Protein AF-A0A350M2M2-F1 (afdb_monomer)

Foldseek 3Di:
DDDDDDDDDDPDPVVSVVVVVVVVVPDDDLVVVCVVVVHDSLVSDDPVVNVVVVD

Structure (mmCIF, N/CA/C/O backbone):
data_AF-A0A350M2M2-F1
#
_entry.id   AF-A0A350M2M2-F1
#
loop_
_atom_site.group_PDB
_atom_site.id
_atom_site.type_symbol
_atom_site.label_atom_id
_atom_site.label_alt_id
_atom_site.label_comp_id
_atom_site.label_asym_id
_atom_site.label_entity_id
_atom_site.label_seq_id
_atom_site.pdbx_PDB_ins_code
_atom_site.Cartn_x
_atom_site.Cartn_y
_atom_site.Cartn_z
_atom_site.occupancy
_atom_site.B_iso_or_equiv
_atom_site.auth_seq_id
_atom_site.auth_comp_id
_atom_site.auth_asym_id
_atom_site.auth_atom_id
_atom_site.pdbx_PDB_model_num
ATOM 1 N N . ARG A 1 1 ? 3.000 -14.032 6.822 1.00 73.19 1 ARG A N 1
ATOM 2 C CA . ARG A 1 1 ? 4.185 -14.036 5.923 1.00 73.19 1 ARG A CA 1
ATOM 3 C C . ARG A 1 1 ? 3.729 -14.051 4.460 1.00 73.19 1 ARG A C 1
ATOM 5 O O . ARG A 1 1 ? 4.517 -14.321 3.566 1.00 73.19 1 ARG A O 1
ATOM 12 N N . ASP A 1 2 ? 2.462 -13.716 4.219 1.00 95.00 2 ASP A N 1
ATOM 13 C CA . ASP A 1 2 ? 1.724 -14.167 3.051 1.00 95.00 2 ASP A CA 1
ATOM 14 C C . ASP A 1 2 ? 1.162 -12.921 2.383 1.00 95.00 2 ASP A C 1
ATOM 16 O O . ASP A 1 2 ? 0.293 -12.248 2.935 1.00 95.00 2 ASP A O 1
ATOM 20 N N . ILE A 1 3 ? 1.750 -12.562 1.246 1.00 93.19 3 ILE A N 1
ATOM 21 C CA . ILE A 1 3 ? 1.389 -11.395 0.444 1.00 93.19 3 ILE A CA 1
ATOM 22 C C . ILE A 1 3 ? 1.459 -11.826 -1.019 1.00 93.19 3 ILE A C 1
ATOM 24 O O . ILE A 1 3 ? 2.399 -12.506 -1.429 1.00 93.19 3 ILE A O 1
ATOM 28 N N . LEU A 1 4 ? 0.472 -11.411 -1.807 1.00 96.56 4 LEU A N 1
ATOM 29 C CA . LEU A 1 4 ? 0.474 -11.555 -3.258 1.00 96.56 4 LEU A CA 1
ATOM 30 C C . LEU A 1 4 ? 0.785 -10.195 -3.878 1.00 96.56 4 LEU A C 1
ATOM 32 O O . LEU A 1 4 ? 0.184 -9.191 -3.500 1.00 96.56 4 LEU A O 1
ATOM 36 N N . THR A 1 5 ? 1.709 -10.154 -4.832 1.00 95.12 5 THR A N 1
ATOM 37 C CA . THR A 1 5 ? 2.058 -8.927 -5.556 1.00 95.12 5 THR A CA 1
ATOM 38 C C . THR A 1 5 ? 2.181 -9.192 -7.050 1.00 95.12 5 THR A C 1
ATOM 40 O O . THR A 1 5 ? 2.407 -10.318 -7.498 1.00 95.12 5 THR A O 1
ATOM 43 N N . LYS A 1 6 ? 2.038 -8.128 -7.842 1.00 95.25 6 LYS A N 1
ATOM 44 C CA . LYS A 1 6 ? 2.335 -8.122 -9.273 1.00 95.25 6 LYS A CA 1
ATOM 45 C C . LYS A 1 6 ? 2.936 -6.770 -9.637 1.00 95.25 6 LYS A C 1
ATOM 47 O O . LYS A 1 6 ? 2.307 -5.742 -9.410 1.00 95.25 6 LYS A O 1
ATOM 52 N N . SER A 1 7 ? 4.135 -6.778 -10.216 1.00 95.62 7 SER A N 1
ATOM 53 C CA . SER A 1 7 ? 4.727 -5.565 -10.783 1.00 95.62 7 SER A CA 1
ATOM 54 C C . SER A 1 7 ? 3.986 -5.177 -12.063 1.00 95.62 7 SER A C 1
ATOM 56 O O . SER A 1 7 ? 3.779 -6.021 -12.943 1.00 95.62 7 SER A O 1
ATOM 58 N N . GLN A 1 8 ? 3.570 -3.915 -12.144 1.00 95.00 8 GLN A N 1
ATOM 59 C CA . GLN A 1 8 ? 2.895 -3.322 -13.295 1.00 95.00 8 GLN A CA 1
ATOM 60 C C . GLN A 1 8 ? 3.706 -2.109 -13.764 1.00 95.00 8 GLN A C 1
ATOM 62 O O . GLN A 1 8 ? 4.113 -1.288 -12.947 1.00 95.00 8 GLN A O 1
ATOM 67 N N . GLY A 1 9 ? 3.948 -1.993 -15.072 1.00 93.50 9 GLY A N 1
ATOM 68 C CA . GLY A 1 9 ? 4.761 -0.919 -15.649 1.00 93.50 9 GLY A CA 1
ATOM 69 C C . GLY A 1 9 ? 6.183 -1.367 -15.994 1.00 93.50 9 GLY A C 1
ATOM 70 O O . GLY A 1 9 ? 6.367 -2.307 -16.766 1.00 93.50 9 GLY A O 1
ATOM 71 N N . SER A 1 10 ? 7.193 -0.661 -15.478 1.00 92.88 10 SER A N 1
ATOM 72 C CA . SER A 1 10 ? 8.598 -0.907 -15.831 1.00 92.88 10 SER A CA 1
ATOM 73 C C . SER A 1 10 ? 9.079 -2.284 -15.364 1.00 92.88 10 SER A C 1
ATOM 75 O O . SER A 1 10 ? 8.902 -2.659 -14.208 1.00 92.88 10 SER A O 1
ATOM 77 N N . ALA A 1 11 ? 9.762 -3.006 -16.255 1.00 93.44 11 ALA A N 1
ATOM 78 C CA . ALA A 1 11 ? 10.442 -4.260 -15.929 1.00 93.44 11 ALA A CA 1
ATOM 79 C C . ALA A 1 11 ? 11.865 -4.052 -15.363 1.00 93.44 11 ALA A C 1
ATOM 81 O O . ALA A 1 11 ? 12.554 -5.024 -15.060 1.00 93.44 11 ALA A O 1
ATOM 82 N N . ASN A 1 12 ? 12.332 -2.803 -15.232 1.00 97.38 12 ASN A N 1
ATOM 83 C CA . ASN A 1 12 ? 13.653 -2.516 -14.675 1.00 97.38 12 ASN A CA 1
ATOM 84 C C . ASN A 1 12 ? 13.690 -2.826 -13.169 1.00 97.38 12 ASN A C 1
ATOM 86 O O . ASN A 1 12 ? 12.892 -2.292 -12.401 1.00 97.38 12 ASN A O 1
ATOM 90 N N . VAL A 1 13 ? 14.657 -3.644 -12.747 1.00 96.56 13 VAL A N 1
ATOM 91 C CA . VAL A 1 13 ? 14.753 -4.152 -11.369 1.00 96.56 13 VAL A CA 1
ATOM 92 C C . VAL A 1 13 ? 14.886 -3.035 -10.331 1.00 96.56 13 VAL A C 1
ATOM 94 O O . VAL A 1 13 ? 14.229 -3.104 -9.296 1.00 96.56 13 VAL A O 1
ATOM 97 N N . LEU A 1 14 ? 15.673 -1.990 -10.602 1.00 97.62 14 LEU A N 1
ATOM 98 C CA . LEU A 1 14 ? 15.862 -0.887 -9.651 1.00 97.62 14 LEU A CA 1
ATOM 99 C C . LEU A 1 14 ? 14.547 -0.142 -9.405 1.00 97.62 14 LEU A C 1
ATOM 101 O O . LEU A 1 14 ? 14.195 0.137 -8.260 1.00 97.62 14 LEU A O 1
ATOM 105 N N . ASN A 1 15 ? 13.778 0.095 -10.469 1.00 97.31 15 ASN A N 1
ATOM 106 C CA . ASN A 1 15 ? 12.476 0.749 -10.365 1.00 97.31 15 ASN A CA 1
ATOM 107 C C . ASN A 1 15 ? 11.458 -0.126 -9.627 1.00 97.31 15 ASN A C 1
ATOM 109 O O . ASN A 1 15 ? 10.694 0.385 -8.815 1.00 97.31 15 ASN A O 1
ATOM 113 N N . VAL A 1 16 ? 11.460 -1.442 -9.868 1.00 97.50 16 VAL A N 1
ATOM 11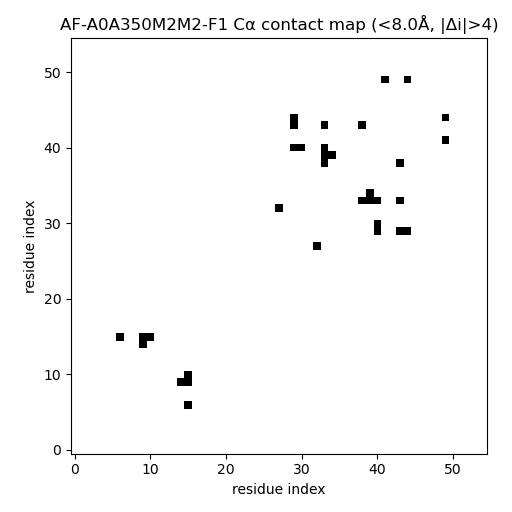4 C CA . VAL A 1 16 ? 10.570 -2.378 -9.160 1.00 97.50 16 VAL A CA 1
ATOM 115 C C . VAL A 1 16 ? 10.871 -2.392 -7.662 1.00 97.50 16 VAL A C 1
ATOM 117 O O . VAL A 1 16 ? 9.943 -2.360 -6.854 1.00 97.50 16 VAL A O 1
ATOM 120 N N . VAL A 1 17 ? 12.150 -2.398 -7.275 1.00 97.31 17 VAL A N 1
ATOM 121 C CA . VAL A 1 17 ? 12.553 -2.332 -5.864 1.00 97.31 17 VAL A CA 1
ATOM 122 C C . VAL A 1 17 ? 12.094 -1.014 -5.239 1.00 97.31 17 VAL A C 1
ATOM 124 O O . VAL A 1 17 ? 11.424 -1.043 -4.208 1.00 97.31 17 VAL A O 1
ATOM 127 N N . GLN A 1 18 ? 12.361 0.123 -5.887 1.00 97.44 18 GLN A N 1
ATOM 128 C CA . GLN A 1 18 ? 11.952 1.440 -5.389 1.00 97.44 18 GLN A CA 1
ATOM 129 C C . GLN A 1 18 ? 10.427 1.554 -5.232 1.00 97.44 18 GLN A C 1
ATOM 131 O O . GLN A 1 18 ? 9.947 1.973 -4.181 1.00 97.44 18 GLN A O 1
ATOM 136 N N . ALA A 1 19 ? 9.661 1.108 -6.233 1.00 97.75 19 ALA A N 1
ATOM 137 C CA . ALA A 1 19 ? 8.199 1.100 -6.182 1.00 97.75 19 ALA A CA 1
ATOM 138 C C . ALA A 1 19 ? 7.662 0.173 -5.080 1.00 97.75 19 ALA A C 1
ATOM 140 O O . ALA A 1 19 ? 6.643 0.465 -4.458 1.00 97.75 19 ALA A O 1
ATOM 141 N N . THR A 1 20 ? 8.358 -0.933 -4.798 1.00 96.50 20 THR A N 1
ATOM 142 C CA . THR A 1 20 ? 7.991 -1.833 -3.697 1.00 96.50 20 THR A CA 1
ATOM 143 C C . THR A 1 20 ? 8.193 -1.154 -2.342 1.00 96.50 20 THR A C 1
ATOM 145 O O . THR A 1 20 ? 7.310 -1.239 -1.488 1.00 96.50 20 THR A O 1
ATOM 148 N N . PHE A 1 21 ? 9.309 -0.442 -2.142 1.00 97.94 21 PHE A N 1
ATOM 149 C CA . PHE A 1 21 ? 9.526 0.347 -0.924 1.00 97.94 21 PHE A CA 1
ATOM 150 C C . PHE A 1 21 ? 8.471 1.439 -0.756 1.00 97.94 21 PHE A C 1
ATOM 152 O O . PHE A 1 21 ? 7.921 1.601 0.334 1.00 97.94 21 PHE A O 1
ATOM 159 N N . GLU A 1 22 ? 8.140 2.142 -1.837 1.00 97.50 22 GLU A N 1
ATOM 160 C CA . GLU A 1 22 ? 7.093 3.158 -1.820 1.00 97.50 22 GLU A CA 1
ATOM 161 C C . GLU A 1 22 ? 5.734 2.552 -1.434 1.00 97.50 22 GLU A C 1
ATOM 163 O O . GLU A 1 22 ? 5.094 3.034 -0.500 1.00 97.50 22 GLU A O 1
ATOM 168 N N . ALA A 1 23 ? 5.325 1.445 -2.060 1.00 97.00 23 ALA A N 1
ATOM 169 C CA . ALA A 1 23 ? 4.061 0.775 -1.755 1.00 97.00 23 ALA A CA 1
ATOM 170 C C . ALA A 1 23 ? 3.967 0.325 -0.287 1.00 97.00 23 ALA A C 1
ATOM 172 O O . ALA A 1 23 ? 2.926 0.496 0.347 1.00 97.00 23 ALA A O 1
ATOM 173 N N . LEU A 1 24 ? 5.058 -0.210 0.275 1.00 96.56 24 LEU A N 1
ATOM 174 C CA . LEU A 1 24 ? 5.112 -0.595 1.688 1.00 96.56 24 LEU A CA 1
ATOM 175 C C . LEU A 1 24 ? 5.003 0.619 2.618 1.00 96.56 24 LEU A C 1
ATOM 177 O O . LEU A 1 24 ? 4.344 0.529 3.650 1.00 96.56 24 LEU A O 1
ATOM 181 N N . SER A 1 25 ? 5.595 1.756 2.243 1.00 97.06 25 SER A N 1
ATOM 182 C CA . SER A 1 25 ? 5.514 2.995 3.031 1.00 97.06 25 SER A CA 1
ATOM 183 C C . SER A 1 25 ? 4.116 3.623 3.050 1.00 97.06 25 SER A C 1
ATOM 185 O O . SER A 1 25 ? 3.780 4.356 3.975 1.00 97.06 25 SER A O 1
ATOM 187 N N . GLN A 1 26 ? 3.287 3.324 2.046 1.00 97.12 26 GLN A N 1
ATOM 188 C CA . GLN A 1 26 ? 1.912 3.817 1.953 1.00 97.12 26 GLN A CA 1
ATOM 189 C C . GLN A 1 26 ? 0.916 2.980 2.769 1.00 97.12 26 GLN A C 1
ATOM 191 O O . GLN A 1 26 ? -0.246 3.379 2.897 1.00 97.12 26 GLN A O 1
ATOM 196 N N . LEU A 1 27 ? 1.332 1.827 3.309 1.00 96.19 27 LEU A N 1
ATOM 197 C CA . LEU A 1 27 ? 0.492 1.034 4.202 1.00 96.19 27 LEU A CA 1
ATOM 198 C C . LEU A 1 27 ? 0.186 1.830 5.471 1.00 96.19 27 LEU A C 1
ATOM 200 O O . LEU A 1 27 ? 1.034 2.534 6.011 1.00 96.19 27 LEU A O 1
ATOM 204 N N . LYS A 1 28 ? -1.047 1.703 5.955 1.00 94.94 28 LYS A N 1
ATOM 205 C CA . LYS A 1 28 ? -1.548 2.477 7.091 1.00 94.94 28 LYS A CA 1
ATOM 206 C C . LYS A 1 28 ? -1.998 1.558 8.205 1.00 94.94 28 LYS A C 1
ATOM 208 O O . LYS A 1 28 ? -2.647 0.545 7.936 1.00 94.94 28 LYS A O 1
ATOM 213 N N . SER A 1 29 ? -1.716 1.939 9.448 1.00 94.62 29 SER A N 1
ATOM 214 C CA . SER A 1 29 ? -2.258 1.220 10.594 1.00 94.62 29 SER A CA 1
ATOM 215 C C . SER A 1 29 ? -3.729 1.615 10.828 1.00 94.62 29 SER A C 1
ATOM 217 O O . SER A 1 29 ? -4.088 2.796 10.726 1.00 94.62 29 SER A O 1
ATOM 219 N N . PRO A 1 30 ? -4.619 0.654 11.145 1.00 93.38 30 PRO A N 1
ATOM 220 C CA . PRO A 1 30 ? -6.006 0.960 11.494 1.00 93.38 30 PRO A CA 1
ATOM 221 C C . PRO A 1 30 ? -6.132 1.939 12.668 1.00 93.38 30 PRO A C 1
ATOM 223 O O . PRO A 1 30 ? -7.057 2.746 12.700 1.00 93.38 30 PRO A O 1
ATOM 226 N N . GLN A 1 31 ? -5.197 1.888 13.618 1.00 93.56 31 GLN A N 1
ATOM 227 C CA . GLN A 1 31 ? -5.152 2.741 14.803 1.00 93.56 31 GLN A CA 1
ATOM 228 C C . GLN A 1 31 ? -4.877 4.204 14.439 1.00 93.56 31 GLN A C 1
ATOM 230 O O . GLN A 1 31 ? -5.581 5.094 14.916 1.00 93.56 31 GLN A O 1
ATOM 235 N N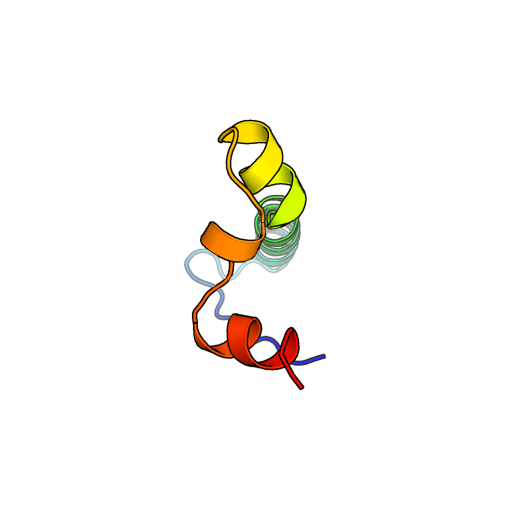 . GLU A 1 32 ? -3.904 4.460 13.562 1.00 95.50 32 GLU A N 1
ATOM 236 C CA . GLU A 1 32 ? -3.603 5.814 13.084 1.00 95.50 32 GLU A CA 1
ATOM 237 C C . GLU A 1 32 ? -4.765 6.399 12.281 1.00 95.50 32 GLU A C 1
ATOM 239 O O . GLU A 1 32 ? -5.142 7.553 12.482 1.00 95.50 32 GLU A O 1
ATOM 244 N N . GLU A 1 33 ? -5.384 5.606 11.401 1.00 95.69 33 GLU A N 1
ATOM 245 C CA . GLU A 1 33 ? -6.546 6.067 10.634 1.00 95.69 33 GLU A CA 1
ATOM 246 C C . GLU A 1 33 ? -7.772 6.304 11.528 1.00 95.69 33 GLU A C 1
ATOM 248 O O . GLU A 1 33 ? -8.539 7.232 11.270 1.00 95.69 33 GLU A O 1
ATOM 253 N N . ALA A 1 34 ? -7.938 5.532 12.604 1.00 95.44 34 ALA A N 1
ATOM 254 C CA . ALA A 1 34 ? -8.976 5.755 13.608 1.00 95.44 34 ALA A CA 1
ATOM 255 C C . ALA A 1 34 ? -8.785 7.070 14.358 1.00 95.44 34 ALA A C 1
ATOM 257 O O . ALA A 1 34 ? -9.713 7.882 14.411 1.00 95.44 34 ALA A O 1
ATOM 258 N N . ALA A 1 35 ? -7.566 7.321 14.841 1.00 95.94 35 ALA A N 1
ATOM 259 C CA . ALA A 1 35 ? -7.207 8.573 15.494 1.00 95.94 35 ALA A CA 1
ATOM 260 C C . ALA A 1 35 ? -7.396 9.771 14.550 1.00 95.94 35 ALA A C 1
ATOM 262 O O . ALA A 1 35 ? -8.039 10.753 14.917 1.00 95.94 35 ALA A O 1
ATOM 263 N N . ARG A 1 36 ? -6.932 9.661 13.297 1.00 96.12 36 ARG A N 1
ATOM 264 C CA . ARG A 1 36 ? 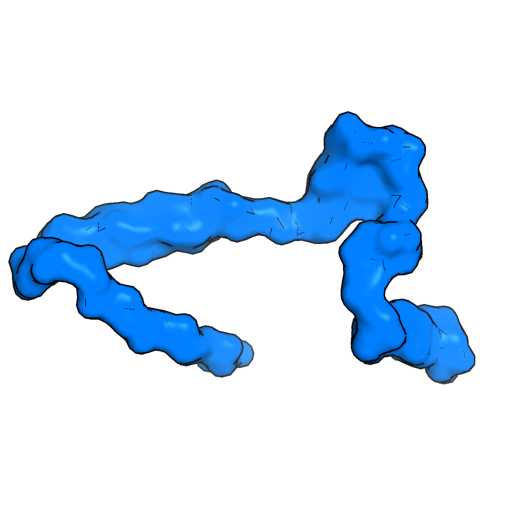-7.091 10.704 12.271 1.00 96.12 36 ARG A CA 1
ATOM 265 C C . ARG A 1 36 ? -8.558 11.019 11.970 1.00 96.12 36 ARG A C 1
ATOM 267 O O . ARG A 1 36 ? -8.885 12.167 11.685 1.00 96.12 36 ARG A O 1
ATOM 274 N N . ARG A 1 37 ? -9.432 10.009 11.985 1.00 95.75 37 ARG A N 1
ATOM 275 C CA . ARG A 1 37 ? -10.868 10.151 11.681 1.00 95.75 37 ARG A CA 1
ATOM 276 C C . ARG A 1 37 ? -11.732 10.437 12.911 1.00 95.75 37 ARG A C 1
ATOM 278 O O . ARG A 1 37 ? -12.931 10.641 12.738 1.00 95.75 37 ARG A O 1
ATOM 285 N N . GLY A 1 38 ? -11.168 10.418 14.120 1.00 94.62 38 GLY A N 1
ATOM 286 C CA . GLY A 1 38 ? -11.917 10.580 15.369 1.00 94.62 38 GLY A CA 1
ATOM 287 C C . GLY A 1 38 ? -12.945 9.469 15.614 1.00 94.62 38 GL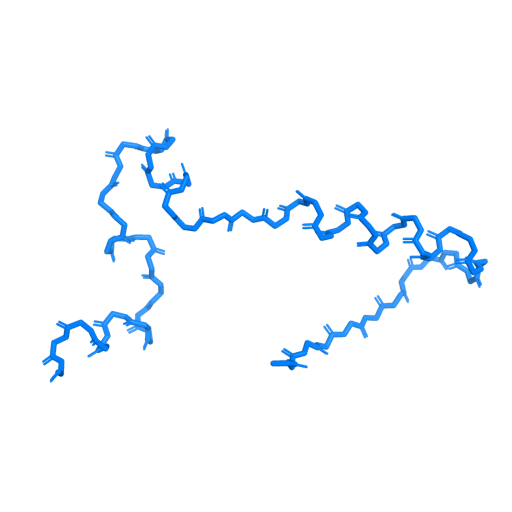Y A C 1
ATOM 288 O O . GLY A 1 38 ? -14.013 9.736 16.158 1.00 94.62 38 GLY A O 1
ATOM 289 N N . LYS A 1 39 ? -12.664 8.239 15.166 1.00 93.62 39 LYS A N 1
ATOM 290 C CA . LYS A 1 39 ? -13.545 7.071 15.341 1.00 93.62 39 LYS A CA 1
ATOM 291 C C . LYS A 1 39 ? -12.878 6.011 16.204 1.00 93.62 39 LYS A C 1
ATOM 293 O O . LYS A 1 39 ? -11.654 5.964 16.298 1.00 93.62 39 LYS A O 1
ATOM 298 N N . ASN A 1 40 ? -13.679 5.118 16.776 1.00 91.25 40 ASN A N 1
ATOM 299 C CA . ASN A 1 40 ? -13.139 3.944 17.444 1.00 91.25 40 ASN A CA 1
ATOM 300 C C . ASN A 1 40 ? -12.528 2.986 16.416 1.00 91.25 40 ASN A C 1
ATOM 302 O O . ASN A 1 40 ? -13.046 2.812 15.311 1.00 91.25 40 ASN A O 1
ATOM 306 N N . VAL A 1 41 ? -11.434 2.323 16.798 1.00 92.12 41 VAL A N 1
ATOM 307 C CA . VAL A 1 41 ? -10.745 1.347 15.937 1.00 92.12 41 VAL A CA 1
ATOM 308 C C . VAL A 1 41 ? -11.696 0.215 15.527 1.00 92.12 41 VAL A C 1
ATOM 310 O O . VAL A 1 41 ? -11.686 -0.203 14.372 1.00 92.12 41 VAL A O 1
ATOM 313 N N . SER A 1 42 ? -12.577 -0.221 16.436 1.00 89.69 42 SER A N 1
ATOM 314 C CA . SER A 1 42 ? -13.610 -1.243 16.197 1.00 89.69 42 SER A CA 1
ATOM 315 C C . SER A 1 42 ? -14.497 -0.954 14.987 1.00 89.69 42 SER A C 1
ATOM 317 O O . SER A 1 42 ? -14.909 -1.884 14.295 1.00 89.69 42 SER A O 1
ATOM 319 N N . ASP A 1 43 ? -14.769 0.323 14.716 1.00 89.44 43 ASP A N 1
ATOM 320 C CA . ASP A 1 43 ? -15.701 0.747 13.669 1.00 89.44 43 ASP A CA 1
ATOM 321 C C . ASP A 1 43 ? -15.035 0.759 12.287 1.00 89.44 43 ASP A C 1
ATOM 323 O O . ASP A 1 43 ? -15.714 0.742 11.260 1.00 89.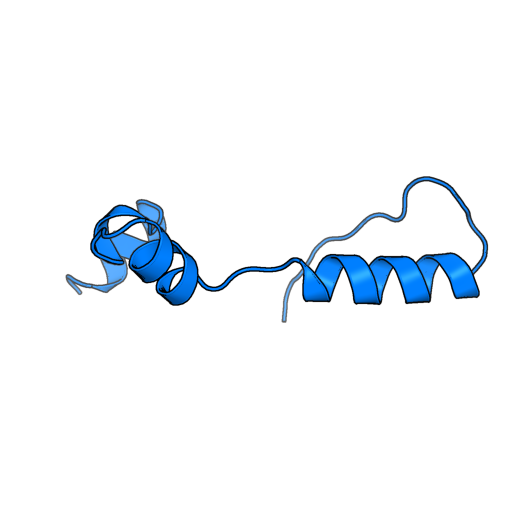44 43 ASP A O 1
ATOM 327 N N . LEU A 1 44 ? -13.700 0.791 12.258 1.00 90.62 44 LEU A N 1
ATOM 328 C CA . LEU A 1 44 ? -12.885 0.795 11.044 1.00 90.62 44 LEU A CA 1
ATOM 329 C C . LEU A 1 44 ? -12.387 -0.597 10.666 1.00 90.62 44 LEU A C 1
ATOM 331 O O . LEU A 1 44 ? -12.129 -0.847 9.488 1.00 90.62 44 LEU A O 1
ATOM 335 N N . LEU A 1 45 ? -12.266 -1.503 11.639 1.00 91.69 45 LEU A N 1
ATOM 336 C CA . LEU A 1 45 ? -11.887 -2.880 11.361 1.00 91.69 45 LEU A CA 1
ATOM 337 C C . LEU A 1 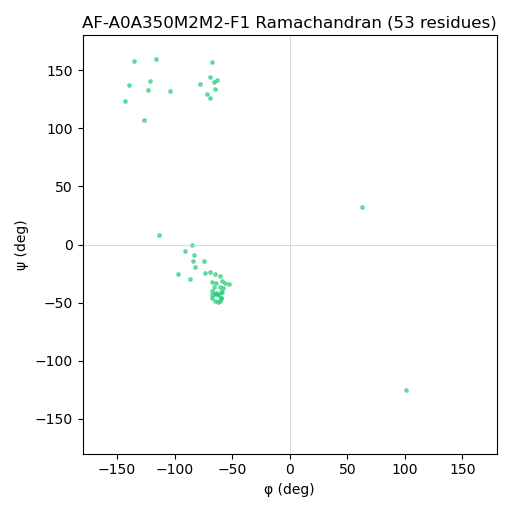45 ? -12.977 -3.590 10.545 1.00 91.69 45 LEU A C 1
ATOM 339 O O . LEU A 1 45 ? -14.177 -3.434 10.814 1.00 91.69 45 LEU A O 1
ATOM 343 N N . PRO A 1 46 ? -12.591 -4.413 9.562 1.00 89.88 46 PRO A N 1
ATOM 344 C CA . PRO A 1 46 ? -13.539 -5.168 8.762 1.00 89.88 46 PRO A CA 1
ATOM 345 C C . PRO A 1 46 ? -14.255 -6.247 9.587 1.00 89.88 46 PRO A C 1
ATOM 347 O O . PRO A 1 46 ? -13.765 -6.728 10.610 1.00 89.88 46 PRO A O 1
ATOM 350 N N . PHE A 1 47 ? -15.437 -6.671 9.128 1.00 87.62 47 PHE A N 1
ATOM 351 C CA . PHE A 1 47 ? -16.331 -7.530 9.916 1.00 87.62 47 PHE A CA 1
ATOM 352 C C . P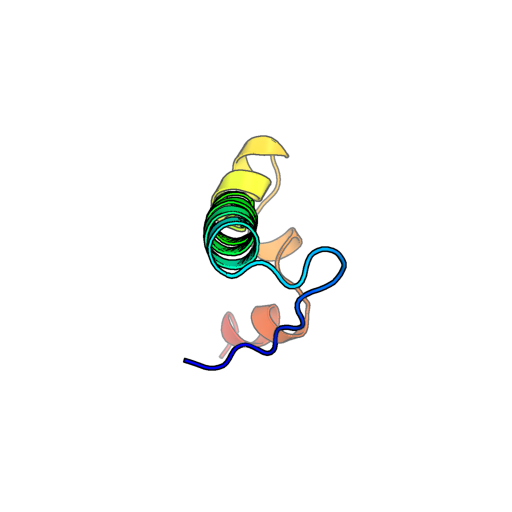HE A 1 47 ? -15.734 -8.893 10.301 1.00 87.62 47 PHE A C 1
ATOM 354 O O . PHE A 1 47 ? -16.127 -9.459 11.321 1.00 87.62 47 PHE A O 1
ATOM 361 N N . TRP A 1 48 ? -14.792 -9.417 9.513 1.00 86.38 48 TRP A N 1
ATOM 362 C CA . TRP A 1 48 ? -14.118 -10.687 9.792 1.00 86.38 48 TRP A CA 1
ATOM 363 C C . TRP A 1 48 ? -13.102 -10.597 10.939 1.00 86.38 48 TRP A C 1
ATOM 365 O O . TRP A 1 48 ? -12.855 -11.603 11.599 1.00 86.38 48 TRP A O 1
ATOM 375 N N . GLU A 1 49 ? -12.554 -9.416 11.232 1.00 84.19 49 GLU A N 1
ATOM 376 C CA . GLU A 1 49 ? -11.674 -9.203 12.390 1.00 84.19 49 GLU A CA 1
ATOM 377 C C . GLU A 1 49 ? -12.450 -8.866 13.662 1.00 84.19 49 GLU A C 1
ATOM 379 O O . GLU A 1 49 ? -12.039 -9.271 14.749 1.00 84.19 49 GLU A O 1
ATOM 384 N N . ARG A 1 50 ? -13.620 -8.224 13.541 1.00 76.38 50 ARG A N 1
ATOM 385 C CA . ARG A 1 50 ? -14.466 -7.875 14.696 1.00 76.38 50 ARG A CA 1
ATOM 386 C C . ARG A 1 50 ? -14.891 -9.088 15.530 1.00 76.38 50 ARG A C 1
ATOM 388 O O . ARG A 1 50 ? -15.011 -8.986 16.744 1.00 76.38 50 ARG A O 1
ATOM 395 N N . ARG A 1 51 ? -15.061 -10.263 14.910 1.00 69.56 51 ARG A N 1
ATOM 396 C CA . ARG A 1 51 ? -15.443 -11.503 15.617 1.00 69.56 51 ARG A CA 1
ATOM 397 C C . ARG A 1 51 ? -14.388 -11.990 16.615 1.00 69.56 51 ARG A C 1
ATOM 399 O O . ARG A 1 51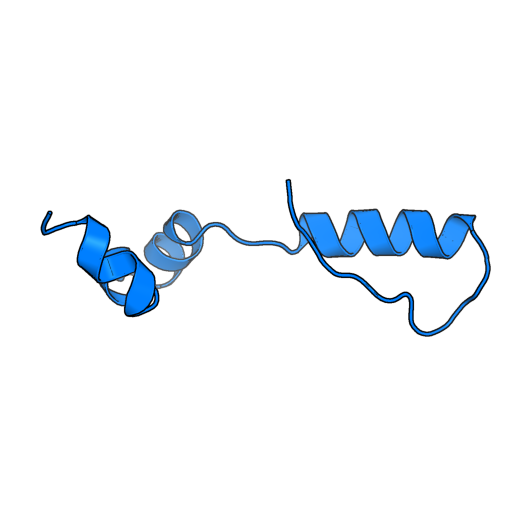 ? -14.753 -12.659 17.570 1.00 69.56 51 ARG A O 1
ATOM 406 N N . LYS A 1 52 ? -13.110 -11.640 16.423 1.00 65.75 52 LYS A N 1
ATOM 407 C CA . LYS A 1 52 ? -12.024 -12.032 17.337 1.00 65.75 52 LYS A CA 1
ATOM 408 C C . LYS A 1 52 ? -12.025 -11.249 18.655 1.00 65.75 52 LYS A C 1
ATOM 410 O O . LYS A 1 52 ? -11.334 -11.658 19.570 1.00 65.75 52 LYS A O 1
ATOM 415 N N . GLN A 1 53 ? -12.761 -10.136 18.751 1.00 60.41 53 GLN A N 1
ATOM 416 C CA . GLN A 1 53 ? -12.859 -9.340 19.986 1.00 60.41 53 GLN A CA 1
ATOM 417 C C . GLN A 1 53 ? -13.917 -9.869 20.970 1.00 60.41 53 GLN A C 1
ATOM 419 O O . GLN A 1 53 ? -13.933 -9.447 22.121 1.00 60.41 53 GLN A O 1
ATOM 424 N N . HIS A 1 54 ? -14.801 -10.766 20.522 1.00 57.38 54 HIS A N 1
ATOM 425 C CA . HIS A 1 54 ? -15.885 -11.348 21.326 1.00 57.38 54 HIS A CA 1
ATOM 426 C C . HIS A 1 54 ? -15.708 -12.855 21.589 1.00 57.38 54 HIS A C 1
ATOM 428 O O . HIS A 1 54 ? -16.639 -13.493 22.079 1.00 57.38 54 HIS A O 1
ATOM 434 N N . ALA A 1 55 ? -14.554 -13.417 21.222 1.00 52.50 55 ALA A N 1
ATOM 435 C CA . ALA A 1 55 ? -14.133 -14.781 21.537 1.00 52.50 55 ALA A CA 1
ATOM 436 C C . ALA A 1 55 ? -13.043 -14.724 22.610 1.00 52.50 55 ALA A C 1
ATOM 438 O O . ALA A 1 55 ? -13.041 -15.620 23.478 1.00 52.50 55 ALA A O 1
#

Radius of gyration: 16.22 Å; Cα contacts (8 Å, |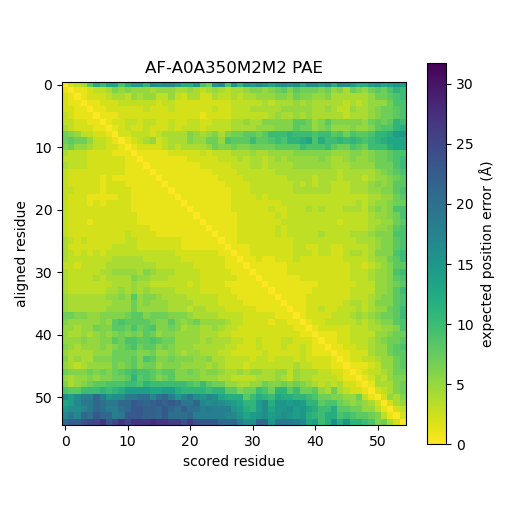Δi|>4): 17; chains: 1; bounding box: 32×26×38 Å

Sequence (55 aa):
RDILTKSQGSANVLNVVQATFEALSQLKSPQEEAARRGKNVSDLLPFWERRKQHA

Nearest PDB structures (foldseek):
  7qv2-assembly1_e  TM=9.246E-01  e=1.450E-01  Bacillus subtilis subsp. subtilis str. 168
  7qsf-assembly1_CCC  TM=3.982E-01  e=6.409E+00  Escherichia coli

pLDDT: mean 90.68, std 10.62, range [52.5, 97.94]

Mean predicted aligned error: 4.97 Å

Secondary structure (DSSP, 8-state):
--------S---HHHHHHHHHHHHHT---HHHHHHHHT--HHHHS-HHHHGGG--

Solvent-accessible surface area (backbone atoms only — not comparable to full-atom values): 3723 Å² total; per-residue (Å²): 143,84,82,89,85,80,93,80,82,74,86,51,66,71,59,47,51,52,52,49,54,51,56,61,68,68,62,74,57,65,62,60,54,15,63,76,68,75,48,60,49,77,79,70,51,55,76,82,60,55,59,67,80,80,110